Protein AF-A0A293L9L5-F1 (afdb_monomer)

Sequence (108 aa):
MNIYFNCSSVEVGSREACGVPFSCCKRQPNELIKNKQCGYDVRKSDYPRDKSHVIYEKGCLRAGEEWIEANLVPVAGVAVGLAVLQILGICFAQNLRADIFAQKARWH

Solvent-accessible surface area (backbone atoms only — not comparable to full-atom values): 6320 Å² total; per-residue (Å²): 132,66,66,54,35,33,61,76,26,47,84,78,67,34,83,44,19,20,27,51,62,51,86,41,40,56,84,58,92,88,61,88,67,86,69,64,66,63,20,51,43,57,66,42,91,80,48,90,62,68,51,78,78,40,30,58,87,66,53,72,67,60,53,48,48,56,49,44,68,75,39,44,67,65,53,50,50,52,53,52,52,52,52,52,54,50,51,52,51,51,51,51,55,50,52,52,51,51,50,53,50,56,56,55,62,73,79,110

pLDDT: mean 90.09, std 6.67, range [54.0, 98.38]

Foldseek 3Di:
DDPLCDLVCVVVVRQNHVFDFLVFFDDDVVDPDRDRCLGTNLRPPVPPDDSVNTGNPDDPVVVVVVVCVVCVVVVVVVVVVVVVVVVVVVVVVVVVVVVVVVVVVVVD

Secondary structure (DSSP, 8-state):
--GGG-GGGGTTT-TTTT---GGGBPPPTT-SS--SSTTSSTTSTT--S-HHHHB--S-HHHHHHHHHHHTHHHHHHHHHHHHHHHHHHHHHHHHHHHHHHHHHHTT-

Organism: Ornithodoros erraticus (NCBI:txid265619)

Structure (mmCIF, N/CA/C/O backbone):
data_AF-A0A293L9L5-F1
#
_entry.id   AF-A0A293L9L5-F1
#
loop_
_atom_site.group_PDB
_atom_site.id
_atom_site.type_symbol
_atom_site.label_atom_id
_atom_site.label_alt_id
_atom_site.label_comp_id
_atom_site.label_asym_id
_atom_site.label_entity_id
_atom_site.label_seq_id
_atom_site.pdbx_PDB_ins_code
_atom_site.Cartn_x
_atom_site.Cartn_y
_atom_site.Cartn_z
_atom_site.occupancy
_atom_site.B_iso_or_equiv
_atom_site.auth_seq_id
_atom_site.auth_comp_id
_atom_site.auth_asym_id
_atom_site.auth_atom_id
_atom_site.pdbx_PDB_model_num
ATOM 1 N N . MET A 1 1 ? -4.814 -15.766 15.480 1.00 66.50 1 MET A N 1
ATOM 2 C CA . MET A 1 1 ? -5.263 -14.705 16.412 1.00 66.50 1 MET A CA 1
ATOM 3 C C . MET A 1 1 ? -4.637 -14.979 17.771 1.00 66.50 1 MET A C 1
ATOM 5 O O . MET A 1 1 ? -4.545 -16.145 18.130 1.00 66.50 1 MET A O 1
ATOM 9 N N . ASN A 1 2 ? -4.192 -13.961 18.508 1.00 83.19 2 ASN A N 1
ATOM 10 C CA . ASN A 1 2 ? -3.708 -14.154 19.878 1.00 83.19 2 ASN A CA 1
ATOM 11 C C . ASN A 1 2 ? -4.901 -14.424 20.824 1.00 83.19 2 ASN A C 1
ATOM 13 O O . ASN A 1 2 ? -5.920 -13.735 20.735 1.00 83.19 2 ASN A O 1
ATOM 17 N N . ILE A 1 3 ? -4.769 -15.434 21.691 1.00 88.31 3 ILE A N 1
ATOM 18 C CA . ILE A 1 3 ? -5.820 -15.911 22.599 1.00 88.31 3 ILE A CA 1
ATOM 19 C C . ILE A 1 3 ? -6.294 -14.837 23.582 1.00 88.31 3 ILE A C 1
ATOM 21 O O . ILE A 1 3 ? -7.486 -14.766 23.830 1.00 88.31 3 ILE A O 1
ATOM 25 N N . TYR A 1 4 ? -5.424 -13.940 24.056 1.00 87.75 4 TYR A N 1
ATOM 26 C CA . TYR A 1 4 ? -5.801 -12.895 25.023 1.00 87.75 4 TYR A CA 1
ATOM 27 C C . TYR A 1 4 ? -6.797 -11.882 24.457 1.00 87.75 4 TYR A C 1
ATOM 29 O O . TYR A 1 4 ? -7.573 -11.284 25.190 1.00 87.75 4 TYR A O 1
ATOM 37 N N . PHE A 1 5 ? -6.806 -11.713 23.137 1.00 89.62 5 PHE A N 1
ATOM 38 C CA . PHE A 1 5 ? -7.763 -10.843 22.473 1.00 89.62 5 PHE A CA 1
ATOM 39 C C . PHE A 1 5 ? -9.073 -11.570 22.157 1.00 89.62 5 PHE A C 1
ATOM 41 O O . PHE A 1 5 ? -10.030 -10.942 21.708 1.00 89.62 5 PHE A O 1
ATOM 48 N N . ASN A 1 6 ? -9.169 -12.886 22.342 1.00 91.12 6 ASN A N 1
ATOM 49 C CA . ASN A 1 6 ? -10.414 -13.590 22.073 1.00 91.12 6 ASN A CA 1
ATOM 50 C C . ASN A 1 6 ? -11.524 -13.076 23.005 1.00 91.12 6 ASN A C 1
ATOM 52 O O . ASN A 1 6 ? -11.305 -12.878 24.194 1.00 91.12 6 ASN A O 1
ATOM 56 N N . CYS A 1 7 ? -12.718 -12.845 22.463 1.00 88.88 7 CYS A N 1
ATOM 57 C CA . CYS A 1 7 ? -13.865 -12.393 23.244 1.00 88.88 7 CYS A CA 1
ATOM 58 C C . CYS A 1 7 ? -14.267 -13.391 24.337 1.00 88.88 7 CYS A C 1
ATOM 60 O O . CYS A 1 7 ? -14.669 -12.973 25.416 1.00 88.88 7 CYS A O 1
ATOM 62 N N . SER A 1 8 ? -14.079 -14.693 24.109 1.00 89.56 8 SER A N 1
ATOM 63 C CA . SER A 1 8 ? -14.318 -15.728 25.126 1.00 89.56 8 SER A CA 1
ATOM 64 C C . SER A 1 8 ? -13.332 -15.663 26.299 1.00 89.56 8 SER A C 1
ATOM 66 O O . SER A 1 8 ? -13.602 -16.189 27.370 1.00 89.56 8 SER A O 1
ATOM 68 N N . SER A 1 9 ? -12.188 -14.988 26.147 1.00 87.94 9 SER A N 1
ATOM 69 C CA . SER A 1 9 ? -11.177 -14.883 27.207 1.00 87.94 9 SER A CA 1
ATOM 70 C C . SER A 1 9 ? -11.544 -13.899 28.319 1.00 87.94 9 SER A C 1
ATOM 72 O O . SER A 1 9 ? -10.790 -13.786 29.286 1.00 87.94 9 SER A O 1
ATOM 74 N N . VAL A 1 10 ? -12.709 -13.242 28.229 1.00 82.75 10 VAL A N 1
ATOM 75 C CA . VAL A 1 10 ? -13.317 -12.522 29.361 1.00 82.75 10 VAL A CA 1
ATOM 76 C C . VAL A 1 10 ? -13.546 -13.476 30.538 1.00 82.75 10 VAL A C 1
ATOM 78 O O . VAL A 1 10 ? -13.271 -13.107 31.675 1.00 82.75 10 VAL A O 1
ATOM 81 N N . GLU A 1 11 ? -13.966 -14.717 30.272 1.00 82.62 11 GLU A N 1
ATOM 82 C CA . GLU A 1 11 ? -14.247 -15.737 31.298 1.00 82.62 11 GLU A CA 1
ATOM 83 C C . GLU A 1 11 ? -12.993 -16.147 32.082 1.00 82.62 11 GLU A C 1
ATOM 85 O O . GLU A 1 11 ? -13.064 -16.498 33.255 1.00 82.62 11 GLU A O 1
ATOM 90 N N . VAL A 1 12 ? -11.824 -16.040 31.444 1.00 83.06 12 VAL A N 1
ATOM 91 C CA . VAL A 1 12 ? -10.509 -16.344 32.032 1.00 83.06 12 VAL A CA 1
ATOM 92 C C . VAL A 1 12 ? -9.867 -15.084 32.647 1.00 83.06 12 VAL A C 1
ATOM 94 O O . VAL A 1 12 ? -8.716 -15.104 33.072 1.00 83.06 12 VAL A O 1
ATOM 97 N N . GLY A 1 13 ? -10.593 -13.959 32.692 1.00 83.94 13 GLY A N 1
ATOM 98 C CA . GLY A 1 13 ? -10.136 -12.704 33.294 1.00 83.94 13 GLY A CA 1
ATOM 99 C C . GLY A 1 13 ? -9.190 -11.875 32.420 1.00 83.94 13 GLY A C 1
ATOM 100 O O . GLY A 1 13 ? -8.475 -11.014 32.935 1.00 83.94 13 GLY A O 1
ATOM 101 N N . SER A 1 14 ? -9.150 -12.099 31.102 1.00 87.94 14 SER A N 1
ATOM 102 C CA . SER A 1 14 ? -8.298 -11.295 30.223 1.00 87.94 14 SER A CA 1
ATOM 103 C C . SER A 1 14 ? -8.888 -9.904 29.993 1.00 87.94 14 SER A C 1
ATOM 105 O O . SER A 1 14 ? -9.958 -9.750 29.406 1.00 87.94 14 SER A O 1
ATOM 107 N N . ARG A 1 15 ? -8.150 -8.866 30.402 1.00 87.75 15 ARG A N 1
ATOM 108 C CA . ARG A 1 15 ? -8.545 -7.463 30.204 1.00 87.75 15 ARG A CA 1
ATOM 109 C C . ARG A 1 15 ? -8.598 -7.044 28.727 1.00 87.75 15 ARG A C 1
ATOM 111 O O . ARG A 1 15 ? -9.346 -6.126 28.393 1.00 87.75 15 ARG A O 1
ATOM 118 N N . GLU A 1 16 ? -7.832 -7.727 27.876 1.00 87.31 16 GLU A N 1
ATOM 119 C CA . GLU A 1 16 ? -7.676 -7.431 26.443 1.00 87.31 16 GLU A CA 1
ATOM 120 C C . GLU A 1 16 ? -8.666 -8.179 25.548 1.00 87.31 16 GLU A C 1
ATOM 122 O O . GLU A 1 16 ? -8.642 -8.044 24.318 1.00 87.31 16 GLU A O 1
ATOM 127 N N . ALA A 1 17 ? -9.552 -8.968 26.154 1.00 91.62 17 ALA A N 1
ATOM 128 C CA . ALA A 1 17 ? -10.575 -9.709 25.446 1.00 91.62 17 ALA A CA 1
ATOM 129 C C . ALA A 1 17 ? -11.485 -8.760 24.649 1.00 91.62 17 ALA A C 1
ATOM 131 O O . ALA A 1 17 ? -11.809 -7.655 25.081 1.00 91.62 17 ALA A O 1
ATOM 132 N N . CYS A 1 18 ? -11.864 -9.174 23.437 1.00 90.75 18 CYS A N 1
ATOM 133 C CA . CYS A 1 18 ? -12.535 -8.314 22.453 1.00 90.75 18 CYS A CA 1
ATOM 134 C C . CYS A 1 18 ? -11.773 -7.024 22.073 1.00 90.75 18 CYS A C 1
ATOM 136 O O . CYS A 1 18 ? -12.344 -6.147 21.425 1.00 90.75 18 CYS A O 1
ATOM 138 N N . GLY A 1 19 ? -10.492 -6.889 22.421 1.00 91.94 19 GLY A N 1
ATOM 139 C CA . GLY A 1 19 ? -9.673 -5.736 22.059 1.00 91.94 19 GLY A CA 1
ATOM 140 C C . GLY A 1 19 ? -8.868 -5.926 20.772 1.00 91.94 19 GLY A C 1
ATOM 141 O O . GLY A 1 19 ? -8.930 -6.970 20.124 1.00 91.94 19 GLY A O 1
ATOM 142 N N . VAL A 1 20 ? -8.074 -4.935 20.392 1.00 92.00 20 VAL A N 1
ATOM 143 C CA . VAL A 1 20 ? -7.041 -5.019 19.347 1.00 92.00 20 VAL A CA 1
ATOM 144 C C . VAL A 1 20 ? -5.742 -4.404 19.874 1.00 92.00 20 VAL A C 1
ATOM 146 O O . VAL A 1 20 ? -5.792 -3.549 20.760 1.00 92.00 20 VAL A O 1
ATOM 149 N N . PRO A 1 21 ? -4.566 -4.806 19.360 1.00 89.94 21 PRO A N 1
ATOM 150 C CA . PRO A 1 21 ? -3.306 -4.197 19.771 1.00 89.94 21 PRO A CA 1
ATOM 151 C C . PRO A 1 21 ? -3.263 -2.696 19.446 1.00 89.94 21 PRO A C 1
ATOM 153 O O . PRO A 1 21 ? -3.872 -2.226 18.486 1.00 89.94 21 PRO A O 1
ATOM 156 N N . PHE A 1 22 ? -2.458 -1.944 20.202 1.00 88.56 22 PHE A N 1
ATOM 157 C CA . PHE A 1 22 ? -2.303 -0.488 20.055 1.00 88.56 22 PHE A CA 1
ATOM 158 C C . PHE A 1 22 ? -1.815 -0.035 18.663 1.00 88.56 22 PHE A C 1
ATOM 160 O O . PHE A 1 22 ? -1.908 1.146 18.321 1.00 88.56 22 PHE A O 1
ATOM 167 N N . SER A 1 23 ? -1.241 -0.943 17.865 1.00 88.12 23 SER A N 1
ATOM 168 C CA . SER A 1 23 ? -0.845 -0.681 16.477 1.00 88.12 23 SER A CA 1
ATOM 169 C C . SER A 1 23 ? -2.046 -0.446 15.560 1.00 88.12 23 SER 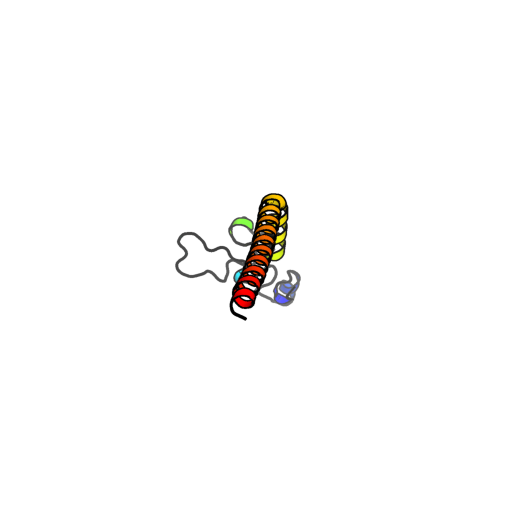A C 1
ATOM 171 O O . SER A 1 23 ? -1.915 0.281 14.582 1.00 88.12 23 SER A O 1
ATOM 173 N N . CYS A 1 24 ? -3.216 -0.996 15.896 1.00 90.00 24 CYS A N 1
ATOM 174 C CA . CYS A 1 24 ? -4.459 -0.785 15.159 1.00 90.00 24 CYS A CA 1
ATOM 175 C C . CYS A 1 24 ? -5.115 0.566 15.466 1.00 90.00 24 CYS A C 1
ATOM 177 O O . CYS A 1 24 ? -6.087 0.917 14.812 1.00 90.00 24 CYS A O 1
ATOM 179 N N . CYS A 1 25 ? -4.637 1.331 16.444 1.00 90.69 25 CYS A N 1
ATOM 180 C CA . CYS A 1 25 ? -5.300 2.569 16.828 1.00 90.69 25 CYS A CA 1
ATOM 181 C C . CYS A 1 25 ? -4.969 3.745 15.917 1.00 90.69 25 CYS A C 1
ATOM 183 O O . CYS A 1 25 ? -3.803 3.993 15.590 1.00 90.69 25 CYS A O 1
ATOM 185 N N . LYS A 1 26 ? -6.005 4.516 15.580 1.00 90.19 26 LYS A N 1
ATOM 186 C CA . LYS A 1 26 ? -5.870 5.785 14.869 1.00 90.19 26 LYS A CA 1
ATOM 187 C C . LYS A 1 26 ? -5.430 6.875 15.838 1.00 90.19 26 LYS A C 1
ATOM 189 O O . LYS A 1 26 ? -5.877 6.918 16.982 1.00 90.19 26 LYS A O 1
ATOM 194 N N . ARG A 1 27 ? -4.540 7.750 15.369 1.00 86.75 27 ARG A N 1
ATOM 195 C CA . ARG A 1 27 ? -4.104 8.916 16.137 1.00 86.75 27 ARG A CA 1
ATOM 196 C C . ARG A 1 27 ? -5.142 10.021 15.986 1.00 86.75 27 ARG A C 1
ATOM 198 O O . ARG A 1 27 ? -5.507 10.346 14.857 1.00 86.75 27 ARG A O 1
ATOM 205 N N . GLN A 1 28 ? -5.599 10.588 17.095 1.00 84.81 28 GLN A N 1
ATOM 206 C CA . GLN A 1 28 ? -6.568 11.681 17.049 1.00 84.81 28 GLN A CA 1
ATOM 207 C C . GLN A 1 28 ? -5.865 13.010 16.712 1.00 84.81 28 GLN A C 1
ATOM 209 O O . GLN A 1 28 ? -4.738 13.244 17.172 1.00 84.81 28 GLN A O 1
ATOM 214 N N . PRO A 1 29 ? -6.498 13.906 15.930 1.00 78.62 29 PRO A N 1
ATOM 215 C CA . PRO A 1 29 ? -5.998 15.265 15.767 1.00 78.62 29 PRO A CA 1
ATOM 216 C C . PRO A 1 29 ? -6.004 15.936 17.150 1.00 78.62 29 PRO A C 1
ATOM 218 O O . PRO A 1 29 ? -7.026 15.937 17.828 1.00 78.62 29 PRO A O 1
ATOM 221 N N . ASN A 1 30 ? -4.853 16.464 17.579 1.00 82.00 30 ASN A N 1
ATOM 222 C CA . ASN A 1 30 ? -4.572 17.030 18.917 1.00 82.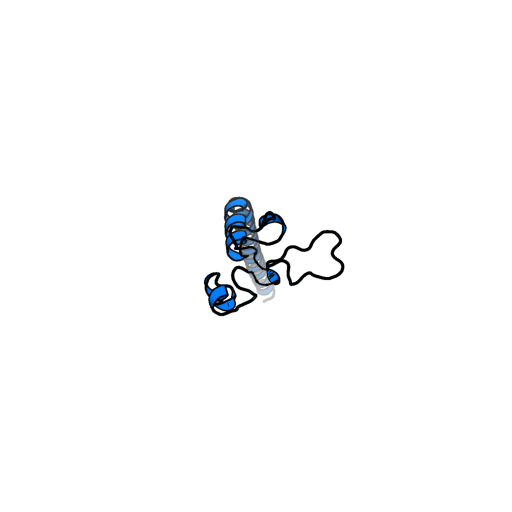00 30 ASN A CA 1
ATOM 223 C C . ASN A 1 30 ? -4.154 16.032 20.016 1.00 82.00 30 ASN A C 1
ATOM 225 O O . ASN A 1 30 ? -4.074 16.389 21.191 1.00 82.00 30 ASN A O 1
ATOM 229 N N . GLU A 1 31 ? -3.816 14.794 19.660 1.00 84.50 31 GLU A N 1
ATOM 230 C CA . GLU A 1 31 ? -3.286 13.821 20.617 1.00 84.50 31 GLU A CA 1
ATOM 231 C C . GLU A 1 31 ? -1.782 14.029 20.896 1.00 84.50 31 GLU A C 1
ATOM 233 O O . GLU A 1 31 ? -0.911 13.633 20.106 1.00 84.50 31 GLU A O 1
ATOM 238 N N . LEU A 1 32 ? -1.480 14.637 22.051 1.00 82.25 32 LEU A N 1
ATOM 239 C CA . LEU A 1 32 ? -0.119 14.837 22.575 1.00 82.25 32 LEU A CA 1
ATOM 240 C C . LEU A 1 32 ? 0.562 13.514 22.961 1.00 82.25 32 LEU A C 1
ATOM 242 O O . LEU A 1 32 ? 1.709 13.275 22.586 1.00 82.25 32 LEU A O 1
ATOM 246 N N . ILE A 1 33 ? -0.151 12.636 23.671 1.00 85.06 33 ILE A N 1
ATOM 247 C CA . ILE A 1 33 ? 0.349 11.332 24.127 1.00 85.06 33 ILE A CA 1
ATOM 248 C C . ILE A 1 33 ? -0.479 10.238 23.468 1.00 85.06 33 ILE A C 1
ATOM 250 O O . ILE A 1 33 ? -1.698 10.228 23.604 1.00 85.06 33 ILE A O 1
ATOM 254 N N . LYS A 1 34 ? 0.191 9.293 22.798 1.00 83.25 34 LYS A N 1
ATOM 255 C CA . LYS A 1 34 ? -0.473 8.172 22.126 1.00 83.25 34 LYS A CA 1
ATOM 256 C C . LYS A 1 34 ? -1.247 7.315 23.133 1.00 83.25 34 LYS A C 1
ATOM 258 O O . LYS A 1 34 ? -0.649 6.650 23.983 1.00 83.25 34 LYS A O 1
ATOM 263 N N . ASN A 1 35 ? -2.561 7.272 22.974 1.00 84.00 35 ASN A N 1
ATOM 264 C CA . ASN A 1 35 ? -3.461 6.410 23.707 1.00 84.00 35 ASN A CA 1
ATOM 265 C C . ASN A 1 35 ? -3.190 4.953 23.316 1.00 84.00 35 ASN A C 1
ATOM 267 O O . ASN A 1 35 ? -3.289 4.574 22.152 1.00 84.00 35 ASN A O 1
ATOM 271 N N . LYS A 1 36 ? -2.828 4.124 24.297 1.00 86.31 36 LYS A N 1
ATOM 272 C CA . LYS A 1 36 ? -2.647 2.675 24.107 1.00 86.31 36 LYS A CA 1
ATOM 273 C C . LYS A 1 36 ? -3.926 1.886 24.411 1.00 86.31 36 LYS A C 1
ATOM 275 O O . LYS A 1 36 ? -4.002 0.716 24.061 1.00 86.31 36 LYS A O 1
ATOM 280 N N . GLN A 1 37 ? -4.921 2.527 25.030 1.00 86.25 37 GLN A N 1
ATOM 281 C CA . GLN A 1 37 ? -6.196 1.936 25.453 1.00 86.25 37 GLN A CA 1
ATOM 282 C C . GLN A 1 37 ? -7.332 2.072 24.426 1.00 86.25 37 GLN A C 1
ATOM 284 O O . GLN A 1 37 ? -8.402 1.498 24.588 1.00 86.25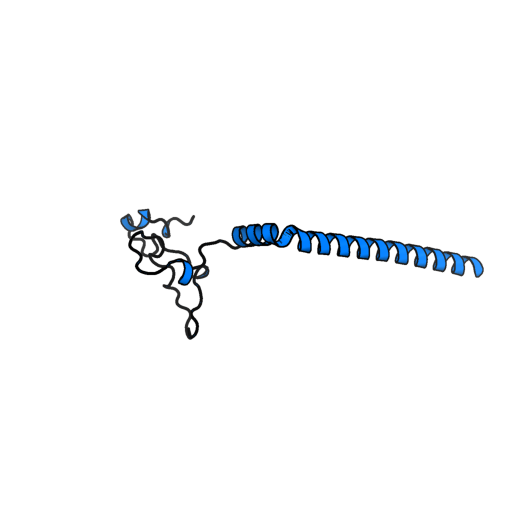 37 GLN A O 1
ATOM 289 N N . CYS A 1 38 ? -7.104 2.800 23.340 1.00 88.75 38 CYS A N 1
ATOM 290 C CA . CYS A 1 38 ? -8.005 2.935 22.190 1.00 88.75 38 CYS A CA 1
ATOM 291 C C . CYS A 1 38 ? -8.558 1.607 21.640 1.00 88.75 38 CYS A C 1
ATOM 293 O O . CYS A 1 38 ? -9.677 1.583 21.142 1.00 88.75 38 CYS A O 1
ATOM 295 N N . GLY A 1 39 ? -7.786 0.519 21.716 1.00 90.06 39 GLY A N 1
ATOM 296 C CA . GLY A 1 39 ? -8.152 -0.783 21.162 1.00 90.06 39 GLY A CA 1
ATOM 297 C C . GLY A 1 39 ? -8.973 -1.671 22.094 1.00 90.06 39 GLY A C 1
ATOM 298 O O . GLY A 1 39 ? -9.311 -2.777 21.696 1.00 90.06 39 GLY A O 1
ATOM 299 N N . TYR A 1 40 ? -9.283 -1.241 23.316 1.00 90.38 40 TYR A N 1
ATOM 300 C CA . TYR A 1 40 ? -9.963 -2.075 24.310 1.00 90.38 40 TYR A CA 1
ATOM 301 C C . TYR A 1 40 ? -11.459 -2.134 24.029 1.00 90.38 40 TYR A C 1
ATOM 303 O O . TYR A 1 40 ? -12.065 -1.121 23.680 1.00 90.38 40 TYR A O 1
ATOM 311 N N . ASP A 1 41 ? -12.049 -3.322 24.187 1.00 89.88 41 ASP A N 1
ATOM 312 C CA . ASP A 1 41 ? -13.495 -3.559 24.079 1.00 89.88 41 ASP A CA 1
ATOM 313 C C . ASP A 1 41 ? -14.116 -3.205 22.706 1.00 89.88 41 ASP A C 1
ATOM 315 O O . ASP A 1 41 ? -15.309 -3.405 22.491 1.00 89.88 41 ASP A O 1
ATOM 319 N N . VAL A 1 42 ? -13.314 -2.757 21.732 1.00 89.94 42 VAL A N 1
ATOM 320 C CA . VAL A 1 42 ? -13.776 -2.282 20.418 1.00 89.94 42 VAL A CA 1
ATOM 321 C C . VAL A 1 42 ? -14.484 -3.359 19.604 1.00 89.94 42 VAL A C 1
ATOM 323 O O . VAL A 1 42 ? -15.269 -3.038 18.721 1.00 89.94 42 VAL A O 1
ATOM 326 N N . ARG A 1 43 ? -14.251 -4.651 19.866 1.00 88.94 43 ARG A N 1
ATOM 327 C CA . ARG A 1 43 ? -14.958 -5.748 19.182 1.00 88.94 43 ARG A CA 1
ATOM 328 C C . ARG A 1 43 ? -16.192 -6.244 19.932 1.00 88.94 43 ARG A C 1
ATOM 330 O O . ARG A 1 43 ? -16.872 -7.112 19.395 1.00 88.94 43 ARG A O 1
ATOM 337 N N . LYS A 1 44 ? -16.537 -5.678 21.095 1.00 89.38 44 LYS A N 1
ATOM 338 C CA . LYS A 1 44 ? -17.820 -5.970 21.745 1.00 89.38 44 LYS A CA 1
ATOM 339 C C . LYS A 1 44 ? -18.994 -5.421 20.927 1.00 89.38 44 LYS A C 1
ATOM 341 O O . LYS A 1 44 ? -18.836 -4.496 20.119 1.00 89.38 44 LYS A O 1
ATOM 346 N N . SER A 1 45 ? -20.159 -6.041 21.092 1.00 83.56 45 SER A N 1
ATOM 347 C CA . SER A 1 45 ? -21.406 -5.653 20.423 1.00 83.56 45 SER A CA 1
ATOM 348 C C . SER A 1 45 ? -21.998 -4.359 20.982 1.00 83.56 45 SER A C 1
ATOM 350 O O . SER A 1 45 ? -22.652 -3.634 20.244 1.00 83.56 45 SER A O 1
ATOM 352 N N . ASP A 1 46 ? -21.736 -4.048 22.251 1.00 87.06 46 ASP A N 1
ATOM 353 C CA . ASP A 1 46 ? -22.229 -2.870 22.974 1.00 87.06 46 ASP A CA 1
ATOM 354 C C . ASP A 1 46 ? -21.289 -1.655 22.887 1.00 87.06 46 ASP A C 1
ATOM 356 O O . ASP A 1 46 ? -21.489 -0.659 23.582 1.00 87.06 46 ASP A O 1
ATOM 360 N N . TYR A 1 47 ? -20.245 -1.718 22.053 1.00 85.88 47 TYR A N 1
ATOM 361 C CA . TYR A 1 47 ? -19.254 -0.651 21.974 1.00 85.88 47 TYR A CA 1
ATOM 362 C C . TYR A 1 47 ? -19.902 0.661 21.474 1.00 85.88 47 TYR A C 1
ATOM 364 O O . TYR A 1 47 ? -20.425 0.695 20.360 1.00 85.88 47 TYR A O 1
ATOM 372 N N . PRO A 1 48 ? -19.853 1.758 22.255 1.00 82.44 48 PRO A N 1
ATOM 373 C CA . PRO A 1 48 ? -20.702 2.935 22.037 1.00 82.44 48 PRO A CA 1
ATOM 374 C C . PRO A 1 48 ? -20.226 3.867 20.914 1.00 82.44 48 PRO A C 1
ATOM 376 O O . PRO A 1 48 ? -20.932 4.806 20.556 1.00 82.44 48 PRO A O 1
ATOM 379 N N . ARG A 1 49 ? -19.006 3.673 20.399 1.00 80.56 49 ARG A N 1
ATOM 380 C CA . ARG A 1 49 ? -18.394 4.539 19.381 1.00 80.56 49 ARG A CA 1
ATOM 381 C C . ARG A 1 49 ? -18.257 3.809 18.056 1.00 80.56 49 ARG A C 1
ATOM 383 O O . ARG A 1 49 ? -18.101 2.594 18.023 1.00 80.56 49 ARG A O 1
ATOM 390 N N . ASP A 1 50 ? -18.233 4.564 16.965 1.00 84.38 50 ASP A N 1
ATOM 391 C CA . ASP A 1 50 ? -17.910 3.996 15.662 1.00 84.38 50 ASP A CA 1
ATOM 392 C C . ASP A 1 50 ? -16.457 3.489 15.656 1.00 84.38 50 ASP A C 1
ATOM 394 O O . ASP A 1 50 ? -15.497 4.250 15.828 1.00 84.38 50 ASP A O 1
ATOM 398 N N . LYS A 1 51 ? -16.309 2.173 15.486 1.00 87.44 51 LYS A N 1
ATOM 399 C CA . LYS A 1 51 ? -15.029 1.455 15.501 1.00 87.44 51 LYS A CA 1
ATOM 400 C C . LYS A 1 51 ? -14.115 1.973 14.396 1.00 87.44 51 LYS A C 1
ATOM 402 O O . LYS A 1 51 ? -12.915 2.134 14.630 1.00 87.44 51 LYS A O 1
ATOM 407 N N . SER A 1 52 ? -14.691 2.358 13.259 1.00 85.69 52 SER A N 1
ATOM 408 C CA . SER A 1 52 ? -13.963 2.837 12.090 1.00 85.69 52 SER A CA 1
ATOM 409 C C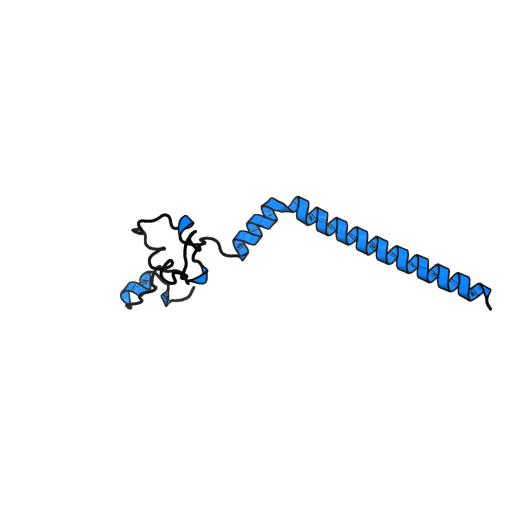 . SER A 1 52 ? -13.230 4.155 12.354 1.00 85.69 52 SER A C 1
ATOM 411 O O . SER A 1 52 ? -12.189 4.413 11.750 1.00 85.69 52 SER A O 1
ATOM 413 N N . HIS A 1 53 ? -13.699 4.979 13.296 1.00 85.81 53 HIS A N 1
ATOM 414 C CA . HIS A 1 53 ? -13.049 6.236 13.678 1.00 85.81 53 HIS A CA 1
ATOM 415 C C . HIS A 1 53 ? -11.979 6.063 14.766 1.00 85.81 53 HIS A C 1
ATOM 417 O O . HIS A 1 53 ? -11.122 6.932 14.925 1.00 85.81 53 HIS A O 1
ATOM 423 N N . VAL A 1 54 ? -11.993 4.946 15.498 1.00 88.06 54 VAL A N 1
ATOM 424 C CA . VAL A 1 54 ? -11.059 4.680 16.607 1.00 88.06 54 VAL A CA 1
ATOM 425 C C . VAL A 1 54 ? -9.899 3.788 16.163 1.00 88.06 54 VAL A C 1
ATOM 427 O O . VAL A 1 54 ? -8.756 3.996 16.581 1.00 88.06 54 VAL A O 1
ATOM 430 N N . ILE A 1 55 ? -10.168 2.808 15.298 1.00 91.38 55 ILE A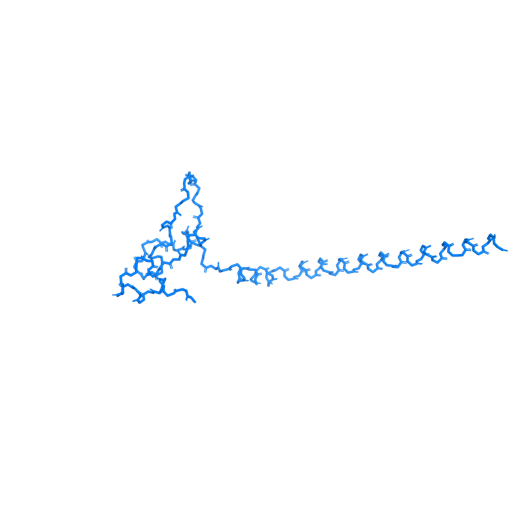 N 1
ATOM 431 C CA . ILE A 1 55 ? -9.194 1.799 14.879 1.00 91.38 55 ILE A CA 1
ATOM 432 C C . ILE A 1 55 ? -9.154 1.610 13.358 1.00 91.38 55 ILE A C 1
ATOM 434 O O . ILE A 1 55 ? -10.082 1.943 12.624 1.00 91.38 55 ILE A O 1
ATOM 438 N N . TYR A 1 56 ? -8.047 1.058 12.874 1.00 90.69 56 TYR A N 1
ATOM 439 C CA . TYR A 1 56 ? -7.937 0.470 11.548 1.00 90.69 56 TYR A CA 1
ATOM 440 C C . TYR A 1 56 ? -8.561 -0.927 11.572 1.00 90.69 56 TYR A C 1
ATOM 442 O O . TYR A 1 56 ? -8.032 -1.843 12.199 1.00 90.69 56 TYR A O 1
ATOM 450 N N . GLU A 1 57 ? -9.692 -1.080 10.889 1.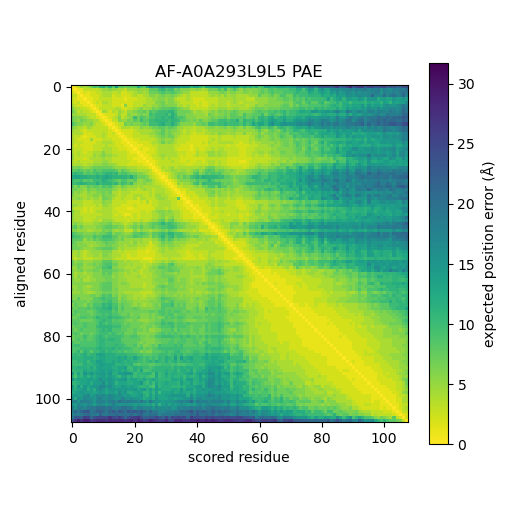00 87.75 57 GLU A N 1
ATOM 451 C CA . GLU A 1 57 ? -10.412 -2.358 10.790 1.00 87.75 57 GLU A CA 1
ATOM 452 C C . GLU A 1 57 ? -9.783 -3.306 9.764 1.00 87.75 57 GLU A C 1
ATOM 454 O O . GLU A 1 57 ? -9.870 -4.527 9.890 1.00 87.75 57 GLU A O 1
ATOM 459 N N . LYS A 1 58 ? -9.116 -2.737 8.755 1.00 88.25 58 LYS A N 1
ATOM 460 C CA . LYS A 1 58 ? -8.433 -3.484 7.701 1.00 88.25 58 LYS A CA 1
ATOM 461 C C . LYS A 1 58 ? -6.957 -3.651 8.040 1.00 88.25 58 LYS A C 1
ATOM 463 O O . LYS A 1 58 ? -6.292 -2.714 8.480 1.00 88.25 58 LYS A O 1
ATOM 468 N N . GLY A 1 59 ? -6.438 -4.851 7.795 1.00 86.38 59 GLY A N 1
ATOM 469 C CA . GLY A 1 59 ? -5.002 -5.110 7.835 1.00 86.38 59 GLY A CA 1
ATOM 470 C C . GLY A 1 59 ? -4.289 -4.535 6.609 1.00 86.38 59 GLY A C 1
ATOM 471 O O . GLY A 1 59 ? -4.904 -4.334 5.562 1.00 86.38 59 GLY A O 1
ATOM 472 N N . CYS A 1 60 ? -2.974 -4.336 6.719 1.00 89.12 60 CYS A N 1
ATOM 473 C CA . CYS A 1 60 ? -2.159 -3.756 5.647 1.00 89.12 60 CYS A CA 1
ATOM 474 C C . CYS A 1 60 ? -2.252 -4.544 4.334 1.00 89.12 60 CYS A C 1
ATOM 476 O O . CYS A 1 60 ? -2.342 -3.945 3.271 1.00 89.12 60 CYS A O 1
ATOM 478 N N . LEU A 1 61 ? -2.260 -5.880 4.411 1.00 92.50 61 LEU A N 1
ATOM 479 C CA . LEU A 1 61 ? -2.305 -6.737 3.226 1.00 92.50 61 LEU A CA 1
ATOM 480 C C . LEU A 1 61 ? -3.620 -6.566 2.454 1.00 92.50 61 LEU A C 1
ATOM 482 O O . LEU A 1 61 ? -3.592 -6.353 1.251 1.00 92.50 61 LEU A O 1
ATOM 486 N N . ARG A 1 62 ? -4.757 -6.588 3.161 1.00 92.06 62 ARG A N 1
ATOM 487 C CA . ARG A 1 62 ? -6.082 -6.412 2.551 1.00 92.06 62 ARG A CA 1
ATOM 488 C C . ARG A 1 62 ? -6.248 -5.012 1.965 1.00 92.06 62 ARG A C 1
ATOM 490 O O . ARG A 1 62 ? -6.742 -4.872 0.859 1.00 92.06 62 ARG A O 1
ATOM 497 N N . ALA A 1 63 ? -5.809 -3.984 2.692 1.00 91.94 63 ALA A N 1
ATOM 498 C CA . ALA A 1 63 ? -5.834 -2.615 2.183 1.00 91.94 63 ALA A CA 1
ATOM 499 C C . ALA A 1 63 ? -4.937 -2.447 0.942 1.00 91.94 63 ALA A C 1
ATOM 501 O O . ALA A 1 63 ? -5.292 -1.718 0.022 1.00 91.94 63 ALA A O 1
ATOM 502 N N . GLY A 1 64 ? -3.788 -3.132 0.907 1.00 93.56 64 GLY A N 1
ATOM 503 C CA . GLY A 1 64 ? -2.898 -3.156 -0.252 1.00 93.56 64 GLY A CA 1
ATOM 504 C C . GLY A 1 64 ? -3.510 -3.870 -1.455 1.00 93.56 64 GLY A C 1
ATOM 505 O O . GLY A 1 64 ? -3.433 -3.349 -2.559 1.00 93.56 64 GLY A O 1
ATOM 506 N N . GLU A 1 65 ? -4.153 -5.018 -1.241 1.00 95.06 65 GLU A N 1
ATOM 507 C CA . GLU A 1 65 ? -4.898 -5.754 -2.271 1.00 95.06 65 GLU A CA 1
ATOM 508 C C . GLU A 1 65 ? -5.984 -4.870 -2.899 1.00 95.06 65 GLU A C 1
ATOM 510 O O . GLU A 1 65 ? -5.951 -4.634 -4.102 1.00 95.06 65 GLU A O 1
ATOM 515 N N . GLU A 1 66 ? -6.853 -4.272 -2.079 1.00 95.25 66 GLU A N 1
ATOM 516 C CA . GLU A 1 66 ? -7.905 -3.358 -2.546 1.00 95.25 66 GLU A CA 1
ATOM 517 C C . GLU A 1 66 ? -7.333 -2.149 -3.305 1.00 95.25 66 GLU A C 1
ATOM 519 O O . GLU A 1 66 ? -7.896 -1.708 -4.308 1.00 95.25 66 GLU A O 1
ATOM 524 N N . TRP A 1 67 ? -6.200 -1.601 -2.849 1.00 95.75 67 TRP A N 1
ATOM 525 C CA . TRP A 1 67 ? -5.539 -0.498 -3.543 1.00 95.75 67 TRP A CA 1
ATOM 526 C C . TRP A 1 67 ? -4.979 -0.930 -4.902 1.00 95.75 67 TRP A C 1
ATOM 528 O O . TRP A 1 67 ? -5.142 -0.193 -5.874 1.00 95.75 67 TRP A O 1
ATOM 538 N N . ILE A 1 68 ? -4.344 -2.105 -4.989 1.00 96.56 68 ILE A N 1
ATOM 539 C CA . ILE A 1 68 ? -3.813 -2.643 -6.250 1.00 96.56 68 ILE A CA 1
ATOM 540 C C . ILE A 1 68 ? -4.958 -2.927 -7.218 1.00 96.56 68 ILE A C 1
ATOM 542 O O . ILE A 1 68 ? -4.869 -2.527 -8.374 1.00 96.56 68 ILE A O 1
ATOM 546 N N . GLU A 1 69 ? -6.037 -3.560 -6.759 1.00 95.75 69 GLU A N 1
ATOM 547 C CA . GLU A 1 69 ? -7.223 -3.821 -7.578 1.00 95.75 69 GLU A CA 1
ATOM 548 C C . GLU A 1 69 ? -7.819 -2.518 -8.128 1.00 95.75 69 GLU A C 1
ATOM 550 O O . GLU A 1 69 ? -8.102 -2.422 -9.323 1.00 95.75 69 GLU A O 1
ATOM 555 N N . ALA A 1 70 ? -7.919 -1.477 -7.295 1.00 96.81 70 ALA A N 1
ATOM 556 C CA . ALA A 1 70 ? -8.412 -0.167 -7.714 1.00 96.81 70 ALA A CA 1
ATOM 557 C C . ALA A 1 70 ? -7.452 0.589 -8.657 1.00 96.81 70 ALA A C 1
ATOM 559 O O . ALA A 1 70 ? -7.894 1.433 -9.436 1.00 96.81 70 ALA A O 1
ATOM 560 N N . ASN A 1 71 ? -6.146 0.305 -8.604 1.00 97.00 71 ASN A N 1
ATOM 561 C CA . ASN A 1 71 ? -5.097 1.014 -9.350 1.00 97.00 71 ASN A CA 1
ATOM 562 C C . ASN A 1 71 ? -4.341 0.097 -10.323 1.00 97.00 71 ASN A C 1
ATOM 564 O O . ASN A 1 71 ? -3.193 0.365 -10.683 1.00 97.00 71 ASN A O 1
ATOM 568 N N . LEU A 1 72 ? -4.979 -0.972 -10.794 1.00 96.62 72 LEU A N 1
ATOM 569 C CA . LEU A 1 72 ? -4.314 -1.986 -11.608 1.00 96.62 72 LEU A CA 1
ATOM 570 C C . LEU A 1 72 ? -3.783 -1.416 -12.932 1.00 96.62 72 LEU A C 1
ATOM 572 O O . LEU A 1 72 ? -2.663 -1.724 -13.335 1.00 96.62 72 LEU A O 1
ATOM 576 N N . VAL A 1 73 ? -4.550 -0.530 -13.576 1.00 96.81 73 VAL A N 1
ATOM 577 C CA . VAL A 1 73 ? -4.170 0.116 -14.845 1.00 96.81 73 VAL A CA 1
ATOM 578 C C . VAL A 1 73 ? -2.906 0.979 -14.708 1.00 96.81 73 VAL A C 1
ATOM 580 O O . VAL A 1 73 ? -1.950 0.724 -15.445 1.00 96.81 73 VAL A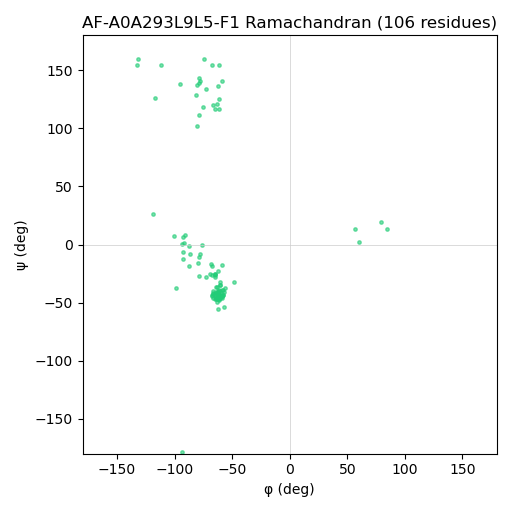 O 1
ATOM 583 N N . PRO A 1 74 ? -2.829 1.972 -13.796 1.00 97.06 74 PRO A N 1
ATOM 584 C CA . PRO A 1 74 ? -1.613 2.770 -13.652 1.00 97.06 74 PRO A CA 1
ATOM 585 C C . PRO A 1 74 ? -0.415 1.934 -13.188 1.00 97.06 74 PRO A C 1
ATOM 587 O O . PRO A 1 74 ? 0.689 2.147 -13.687 1.00 97.06 74 PRO A O 1
ATOM 590 N N . VAL A 1 75 ? -0.610 0.948 -12.303 1.00 97.75 75 VAL A N 1
ATOM 591 C CA . VAL A 1 75 ? 0.468 0.044 -11.862 1.00 97.75 75 VAL A CA 1
ATOM 592 C C . VAL A 1 75 ? 1.035 -0.756 -13.038 1.00 97.75 75 VAL A C 1
ATOM 594 O O . VAL A 1 75 ? 2.253 -0.791 -13.228 1.00 97.75 75 VAL A O 1
ATOM 597 N N . ALA A 1 76 ? 0.170 -1.346 -13.866 1.00 97.25 76 ALA A N 1
ATOM 598 C CA . ALA A 1 76 ? 0.587 -2.065 -15.066 1.00 97.25 76 ALA A CA 1
ATOM 599 C C . ALA A 1 76 ? 1.297 -1.137 -16.065 1.00 97.25 76 ALA A C 1
ATOM 601 O O . ALA A 1 76 ? 2.334 -1.503 -16.617 1.00 97.25 76 ALA A O 1
ATOM 602 N N . GLY A 1 77 ? 0.791 0.086 -16.248 1.00 97.81 77 GLY A N 1
ATOM 603 C CA . GLY A 1 77 ? 1.420 1.097 -17.098 1.00 97.81 7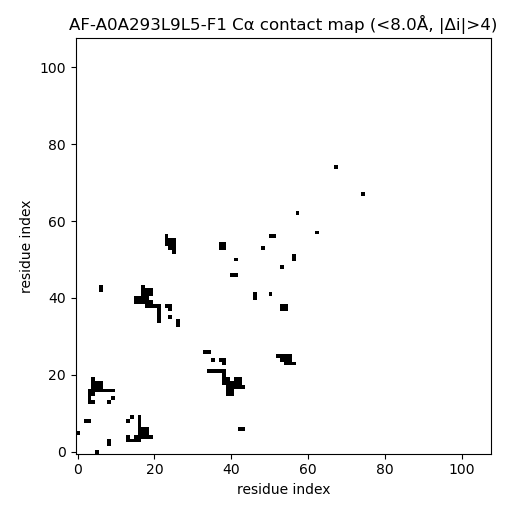7 GLY A CA 1
ATOM 604 C C . GLY A 1 77 ? 2.844 1.440 -16.657 1.00 97.81 77 GLY A C 1
ATOM 605 O O . GLY A 1 77 ? 3.757 1.451 -17.483 1.00 97.81 77 GLY A O 1
ATOM 606 N N . VAL A 1 78 ? 3.064 1.650 -15.355 1.00 98.19 78 VAL A N 1
ATOM 607 C CA . VAL A 1 78 ? 4.404 1.896 -14.797 1.00 98.19 78 VAL A CA 1
ATOM 608 C C . VAL A 1 78 ? 5.318 0.691 -15.019 1.00 98.19 78 VAL A C 1
ATOM 610 O O . VAL A 1 78 ? 6.451 0.865 -15.464 1.00 98.19 78 VAL A O 1
ATOM 613 N N . ALA A 1 79 ? 4.834 -0.528 -14.770 1.00 97.81 79 ALA A N 1
ATOM 614 C CA . ALA A 1 79 ? 5.621 -1.742 -14.980 1.00 97.81 79 ALA A CA 1
ATOM 615 C C . ALA A 1 79 ? 6.059 -1.907 -16.447 1.00 97.81 79 ALA A C 1
ATOM 617 O O . ALA A 1 79 ? 7.234 -2.163 -16.715 1.00 97.81 79 ALA A O 1
ATOM 618 N N . VAL A 1 80 ? 5.145 -1.695 -17.401 1.00 98.25 80 VAL A N 1
ATOM 619 C CA . VAL A 1 80 ? 5.455 -1.741 -18.839 1.00 98.25 80 VAL A CA 1
ATOM 620 C C . VAL A 1 80 ? 6.427 -0.626 -19.226 1.00 98.25 80 VAL A C 1
ATOM 622 O O . VAL A 1 80 ? 7.399 -0.887 -19.930 1.00 98.25 80 VAL A O 1
ATOM 625 N N . GLY A 1 81 ? 6.222 0.598 -18.733 1.00 98.25 81 GLY A N 1
ATOM 626 C CA . GLY A 1 81 ? 7.127 1.719 -18.990 1.00 98.25 81 GLY A CA 1
ATOM 627 C C . GLY A 1 81 ? 8.555 1.437 -18.521 1.00 98.25 81 GLY A C 1
ATOM 628 O O . GLY A 1 81 ? 9.509 1.654 -19.268 1.00 98.25 81 GLY A O 1
ATOM 629 N N . LEU A 1 82 ? 8.712 0.873 -17.320 1.00 98.38 82 LEU A N 1
ATOM 630 C CA . LEU A 1 82 ? 10.015 0.453 -16.802 1.00 98.38 82 LEU A CA 1
ATOM 631 C C . LEU A 1 82 ? 10.644 -0.654 -17.656 1.00 98.38 82 LEU A C 1
ATOM 633 O O . LEU A 1 82 ? 11.834 -0.576 -17.958 1.00 98.38 82 LEU A O 1
ATOM 637 N N . ALA A 1 83 ? 9.865 -1.649 -18.086 1.00 98.25 83 ALA A N 1
ATOM 638 C CA . ALA A 1 83 ? 10.359 -2.723 -18.947 1.00 98.25 83 ALA A CA 1
ATOM 639 C C . ALA A 1 83 ? 10.858 -2.190 -20.302 1.00 98.25 83 ALA A C 1
ATOM 641 O O . ALA A 1 83 ? 11.938 -2.566 -20.757 1.00 98.25 83 ALA A O 1
ATOM 642 N N . VAL A 1 84 ? 10.121 -1.262 -20.920 1.00 98.19 84 VAL A N 1
ATOM 643 C CA . VAL A 1 84 ? 10.532 -0.616 -22.177 1.00 98.19 84 VAL A CA 1
ATOM 644 C C . VAL A 1 84 ? 11.830 0.166 -21.987 1.00 98.19 84 VAL A C 1
ATOM 646 O O . VAL A 1 84 ? 12.760 0.003 -22.777 1.00 98.19 84 VAL A O 1
ATOM 649 N N . LEU A 1 85 ? 11.937 0.967 -20.923 1.00 98.12 85 LEU A N 1
ATOM 650 C CA . LEU A 1 85 ? 13.160 1.718 -20.625 1.00 98.12 85 LEU A CA 1
ATOM 651 C C . LEU A 1 85 ? 14.367 0.794 -20.404 1.00 98.12 85 LEU A C 1
ATOM 653 O O . LEU A 1 85 ? 15.455 1.086 -20.898 1.00 98.12 85 LEU A O 1
ATOM 657 N N . GLN A 1 86 ? 14.179 -0.337 -19.716 1.00 97.81 86 GLN A N 1
ATOM 658 C CA . GLN A 1 86 ? 15.231 -1.338 -19.528 1.00 97.81 86 GLN A CA 1
ATOM 659 C C . GLN A 1 86 ? 15.684 -1.952 -20.860 1.00 97.81 86 GLN A C 1
ATOM 661 O O . GLN A 1 86 ? 16.886 -2.029 -21.111 1.00 97.81 86 GLN A O 1
ATOM 666 N N . ILE A 1 87 ? 14.748 -2.337 -21.735 1.00 97.44 87 ILE A N 1
ATOM 667 C CA . ILE A 1 87 ? 15.066 -2.904 -23.056 1.00 97.44 87 ILE A CA 1
ATOM 668 C C . ILE A 1 87 ? 15.836 -1.891 -23.906 1.00 97.44 87 ILE A C 1
ATOM 670 O O . ILE A 1 87 ? 16.882 -2.228 -24.457 1.00 97.44 87 ILE A O 1
ATOM 674 N N . LEU A 1 88 ? 15.373 -0.639 -23.964 1.00 97.38 88 LEU A N 1
ATOM 675 C CA . LEU A 1 88 ? 16.067 0.426 -24.691 1.00 97.38 88 LEU A CA 1
ATOM 676 C C . LEU A 1 88 ? 17.484 0.649 -24.148 1.00 97.38 88 LEU A C 1
ATOM 678 O O . LEU A 1 88 ? 18.426 0.766 -24.931 1.00 97.38 88 LEU A O 1
ATOM 682 N N . GLY A 1 89 ? 17.655 0.641 -22.822 1.00 97.38 89 GLY A N 1
ATOM 683 C CA . GLY A 1 89 ? 18.967 0.733 -22.182 1.00 97.38 89 GLY A CA 1
ATOM 684 C C . GLY A 1 89 ? 19.911 -0.400 -22.594 1.00 97.38 89 GLY A C 1
ATOM 685 O O . GLY A 1 89 ? 21.066 -0.145 -22.938 1.00 97.38 89 GLY A O 1
ATOM 686 N N . ILE A 1 90 ? 19.416 -1.642 -22.632 1.00 97.62 90 ILE A N 1
ATOM 687 C CA . ILE A 1 90 ? 20.192 -2.805 -23.088 1.00 97.62 90 ILE A CA 1
ATOM 688 C C . ILE A 1 90 ? 20.568 -2.656 -24.567 1.00 97.62 90 ILE A C 1
ATOM 690 O O . ILE A 1 90 ? 21.735 -2.839 -24.917 1.00 97.62 90 ILE A O 1
ATOM 694 N N . CYS A 1 91 ? 19.622 -2.285 -25.433 1.00 97.12 91 CYS A N 1
ATOM 695 C CA . CYS A 1 91 ? 19.881 -2.088 -26.860 1.00 97.12 91 CYS A CA 1
ATOM 696 C C . CYS A 1 91 ? 20.935 -1.000 -27.104 1.00 97.12 91 CYS A C 1
ATOM 698 O O . CYS A 1 91 ? 21.870 -1.210 -27.876 1.00 97.12 91 CYS A O 1
ATOM 700 N N . PHE A 1 92 ? 20.837 0.141 -26.417 1.00 96.38 92 PHE A N 1
ATOM 701 C CA . PHE A 1 92 ? 21.835 1.202 -26.538 1.00 96.38 92 PHE A CA 1
ATOM 702 C C . PHE A 1 92 ? 23.212 0.768 -26.035 1.00 96.38 92 PHE A C 1
ATOM 704 O O . PHE A 1 92 ? 24.208 1.040 -26.704 1.00 96.38 92 PHE A O 1
ATOM 711 N N . ALA A 1 93 ? 23.284 0.044 -24.915 1.00 96.88 93 ALA A N 1
ATOM 712 C CA . ALA A 1 93 ? 24.548 -0.490 -24.413 1.00 96.88 93 ALA A CA 1
ATOM 713 C C . ALA A 1 93 ? 25.191 -1.475 -25.407 1.00 96.88 93 ALA A C 1
ATOM 715 O O . ALA A 1 93 ? 26.406 -1.450 -25.611 1.00 96.88 93 ALA A O 1
ATOM 716 N N . GLN A 1 94 ? 24.387 -2.319 -26.060 1.00 95.00 94 GLN A N 1
ATOM 717 C CA . GLN A 1 94 ? 24.866 -3.243 -27.090 1.00 95.00 94 GLN A CA 1
ATOM 718 C C . GLN A 1 94 ? 25.355 -2.516 -28.345 1.00 95.00 94 GLN A C 1
ATOM 720 O O . GLN A 1 94 ? 26.440 -2.834 -28.835 1.00 95.00 94 GLN A O 1
ATOM 725 N N . ASN A 1 95 ? 24.611 -1.515 -28.821 1.00 95.12 95 ASN A N 1
ATOM 726 C CA . ASN A 1 95 ? 25.015 -0.696 -29.964 1.00 95.12 95 ASN A CA 1
ATOM 727 C C . ASN A 1 95 ? 26.335 0.033 -29.686 1.00 95.12 95 ASN A C 1
ATOM 729 O O . ASN A 1 95 ? 27.254 -0.027 -30.501 1.00 95.12 95 ASN A O 1
ATOM 733 N N . LEU A 1 96 ? 26.468 0.646 -28.506 1.00 95.44 96 LEU A N 1
ATOM 734 C CA . LEU A 1 96 ? 27.700 1.317 -28.090 1.00 95.44 96 LEU A CA 1
ATOM 735 C C . LEU A 1 96 ? 28.882 0.342 -28.036 1.00 95.44 96 LEU A C 1
ATOM 737 O O . LEU A 1 96 ? 29.974 0.653 -28.505 1.00 95.44 96 LEU A O 1
ATOM 741 N N . ARG A 1 97 ? 28.672 -0.861 -27.494 1.00 95.69 97 ARG A N 1
ATOM 742 C CA . ARG A 1 97 ? 29.708 -1.898 -27.438 1.00 95.69 97 ARG A CA 1
ATOM 743 C C . ARG A 1 97 ? 30.163 -2.315 -28.840 1.00 95.69 97 ARG A C 1
ATOM 745 O O . ARG A 1 97 ? 31.364 -2.462 -29.059 1.00 95.69 97 ARG A O 1
ATOM 752 N N . ALA A 1 98 ? 29.229 -2.507 -29.772 1.00 93.31 98 ALA A N 1
ATOM 753 C CA . ALA A 1 98 ? 29.543 -2.849 -31.157 1.00 93.31 98 ALA A CA 1
ATOM 754 C C . ALA A 1 98 ? 30.357 -1.742 -31.845 1.00 93.31 98 ALA A C 1
ATOM 756 O O . ALA A 1 98 ? 31.356 -2.040 -32.499 1.00 93.31 98 ALA A O 1
ATOM 757 N N . ASP A 1 99 ? 29.987 -0.478 -31.634 1.00 93.25 99 ASP A N 1
ATOM 758 C CA . ASP A 1 99 ? 30.696 0.665 -32.212 1.00 93.25 99 ASP A CA 1
ATOM 759 C C . ASP A 1 99 ? 32.117 0.813 -31.642 1.00 93.25 99 ASP A C 1
ATOM 761 O O . ASP A 1 99 ? 33.078 0.967 -32.393 1.00 93.25 99 ASP A O 1
ATOM 765 N N . ILE A 1 100 ? 32.298 0.628 -30.328 1.00 94.12 100 ILE A N 1
ATOM 766 C CA . ILE A 1 100 ? 33.631 0.602 -29.699 1.00 94.12 100 ILE A CA 1
ATOM 767 C C . ILE A 1 100 ? 34.516 -0.484 -30.325 1.00 94.12 100 ILE A C 1
ATOM 769 O O . ILE A 1 100 ? 35.690 -0.235 -30.610 1.00 94.12 100 ILE A O 1
ATOM 773 N N . PHE A 1 101 ? 33.981 -1.686 -30.560 1.00 92.88 101 PHE A N 1
ATOM 774 C CA . PHE A 1 101 ? 34.743 -2.750 -31.216 1.00 92.88 101 PHE A CA 1
ATOM 775 C C . PHE A 1 101 ? 35.065 -2.425 -32.675 1.00 92.88 101 PHE A C 1
ATOM 777 O O . PHE A 1 101 ? 36.188 -2.682 -33.108 1.00 92.88 101 PHE A O 1
ATOM 784 N N . ALA A 1 102 ? 34.125 -1.832 -33.413 1.00 91.44 102 ALA A N 1
ATOM 785 C CA . ALA A 1 102 ? 34.342 -1.411 -34.793 1.00 91.44 102 ALA A CA 1
ATOM 786 C C . ALA A 1 102 ? 35.411 -0.314 -34.896 1.00 91.44 102 ALA A C 1
ATOM 788 O O . ALA A 1 102 ? 36.273 -0.378 -35.770 1.00 91.44 102 ALA A O 1
ATOM 789 N N . GLN A 1 103 ? 35.406 0.657 -33.978 1.00 90.69 103 GLN A N 1
ATOM 790 C CA . GLN A 1 103 ? 36.457 1.668 -33.876 1.00 90.69 103 GLN A CA 1
ATOM 791 C C . GLN A 1 103 ? 37.794 1.022 -33.540 1.00 90.69 103 GLN A C 1
ATOM 793 O O . GLN A 1 103 ? 38.765 1.252 -34.249 1.00 90.69 103 GLN A O 1
ATOM 798 N N . LYS A 1 104 ? 37.849 0.154 -32.522 1.00 90.94 104 LYS A N 1
ATOM 799 C CA . LYS A 1 104 ? 39.078 -0.554 -32.136 1.00 90.94 104 LYS A CA 1
ATOM 800 C C . LYS A 1 104 ? 39.684 -1.357 -33.295 1.00 90.94 104 LYS A C 1
ATOM 802 O O . LYS A 1 104 ? 40.901 -1.369 -33.434 1.00 90.94 104 LYS A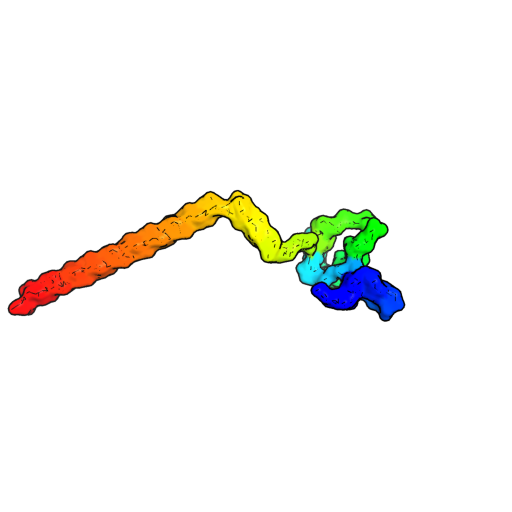 O 1
ATOM 807 N N . ALA A 1 105 ? 38.857 -1.978 -34.137 1.00 87.69 105 ALA A N 1
ATOM 808 C CA . ALA A 1 105 ? 39.302 -2.738 -35.306 1.00 87.69 105 ALA A CA 1
ATOM 809 C C . ALA A 1 105 ? 39.922 -1.876 -36.422 1.00 87.69 105 ALA A C 1
ATOM 811 O O . ALA A 1 105 ? 40.610 -2.421 -37.271 1.00 87.69 105 ALA A O 1
ATOM 812 N N . ARG A 1 106 ? 39.707 -0.552 -36.431 1.00 85.44 106 ARG A N 1
ATOM 813 C CA . ARG A 1 106 ? 40.358 0.368 -37.384 1.00 85.44 106 ARG A CA 1
ATOM 814 C C . ARG A 1 106 ? 41.799 0.727 -37.005 1.00 85.44 106 ARG A C 1
ATOM 816 O O . ARG A 1 106 ? 42.507 1.278 -37.839 1.00 85.44 106 ARG A O 1
ATOM 823 N N . TRP A 1 107 ? 42.208 0.480 -35.758 1.00 77.88 107 TRP A N 1
ATOM 824 C CA . TRP A 1 107 ? 43.535 0.839 -35.231 1.00 77.88 107 TRP A CA 1
ATOM 825 C C . TRP A 1 107 ? 44.522 -0.343 -35.198 1.00 77.88 107 TRP A C 1
ATOM 827 O O . TRP A 1 107 ? 45.617 -0.202 -34.653 1.00 77.88 107 TRP A O 1
ATOM 837 N N . HIS A 1 108 ? 44.136 -1.489 -35.764 1.00 54.00 108 HIS A N 1
ATOM 838 C CA . HIS A 1 108 ? 44.987 -2.642 -36.071 1.00 54.00 108 HIS A CA 1
ATOM 839 C C . HIS A 1 108 ? 44.982 -2.878 -37.580 1.00 54.00 108 HIS A C 1
ATOM 841 O O . HIS A 1 108 ? 46.029 -3.338 -38.083 1.00 54.00 108 HIS A O 1
#

InterPro domains:
  IPR018499 Tetraspanin/Peripherin [PF00335] (5-95)

Radius of gyration: 28.0 Å; Cα contacts (8 Å, |Δi|>4): 78; chains: 1; bounding box: 67×33×71 Å

Mean predicted aligned error: 7.96 Å